Protein AF-A0A822E6V1-F1 (afdb_monomer_lite)

Structure (mmCIF, N/CA/C/O backbone):
data_AF-A0A822E6V1-F1
#
_entry.id   AF-A0A822E6V1-F1
#
loop_
_atom_site.group_PDB
_atom_site.id
_atom_site.type_symbol
_atom_site.label_atom_id
_atom_site.label_alt_id
_atom_site.label_comp_id
_atom_site.label_asym_id
_atom_site.label_entity_id
_atom_site.label_seq_id
_atom_site.pdbx_PDB_ins_code
_atom_site.Cartn_x
_atom_site.Cartn_y
_atom_site.Cartn_z
_atom_site.occupancy
_atom_site.B_iso_or_equiv
_atom_site.auth_seq_id
_atom_site.auth_comp_id
_atom_site.auth_asym_id
_atom_site.auth_atom_id
_atom_site.pdbx_PDB_model_num
ATOM 1 N N . MET A 1 1 ? 4.004 -5.630 -8.810 1.00 92.12 1 MET A N 1
ATOM 2 C CA . MET A 1 1 ? 4.254 -5.028 -7.474 1.00 92.12 1 MET A CA 1
ATOM 3 C C . MET A 1 1 ? 3.349 -5.712 -6.460 1.00 92.12 1 MET A C 1
ATOM 5 O O . MET A 1 1 ? 2.312 -6.216 -6.873 1.00 92.12 1 MET A O 1
ATOM 9 N N . ARG A 1 2 ? 3.713 -5.754 -5.174 1.00 94.75 2 ARG A N 1
ATOM 10 C CA . ARG A 1 2 ? 2.827 -6.244 -4.101 1.00 94.75 2 ARG A CA 1
ATOM 11 C C . ARG A 1 2 ? 3.058 -5.504 -2.786 1.00 94.75 2 ARG A C 1
ATOM 13 O O . ARG A 1 2 ? 4.112 -4.898 -2.602 1.00 94.75 2 ARG A O 1
ATOM 20 N N . ALA A 1 3 ? 2.109 -5.629 -1.866 1.00 96.06 3 ALA A N 1
ATOM 21 C CA . ALA A 1 3 ? 2.288 -5.266 -0.467 1.00 96.06 3 ALA A CA 1
ATOM 22 C C . ALA A 1 3 ? 2.677 -6.497 0.369 1.00 96.06 3 ALA A C 1
ATOM 24 O O . ALA A 1 3 ? 2.353 -7.633 0.015 1.00 96.06 3 ALA A O 1
ATOM 25 N N . ARG A 1 4 ? 3.367 -6.275 1.486 1.00 97.25 4 ARG A N 1
ATOM 26 C CA . ARG A 1 4 ? 3.643 -7.273 2.519 1.00 97.25 4 ARG A CA 1
ATOM 27 C C . ARG A 1 4 ? 3.326 -6.672 3.881 1.00 97.25 4 ARG A C 1
ATOM 29 O O . ARG A 1 4 ? 3.934 -5.678 4.273 1.00 97.25 4 ARG A O 1
ATOM 36 N N . LEU A 1 5 ? 2.407 -7.308 4.594 1.00 97.38 5 LEU A N 1
ATOM 37 C CA . LEU A 1 5 ? 1.941 -6.883 5.905 1.00 97.38 5 LEU A CA 1
ATOM 38 C C . LEU A 1 5 ? 2.475 -7.819 6.991 1.00 97.38 5 LEU A C 1
ATOM 40 O O . LEU A 1 5 ? 2.444 -9.037 6.832 1.00 97.38 5 LEU A O 1
ATOM 44 N N . TYR A 1 6 ? 2.923 -7.245 8.104 1.00 97.88 6 TYR A N 1
ATOM 45 C CA . TYR A 1 6 ? 3.229 -7.969 9.334 1.00 97.88 6 TYR A CA 1
ATOM 46 C C . TYR A 1 6 ? 2.317 -7.448 10.442 1.00 97.88 6 TYR A C 1
ATOM 48 O O . TYR A 1 6 ? 2.587 -6.398 11.030 1.00 97.88 6 TYR A O 1
ATOM 56 N N . LEU A 1 7 ? 1.251 -8.199 10.732 1.00 96.88 7 LEU A N 1
ATOM 57 C CA . LEU A 1 7 ? 0.241 -7.822 11.728 1.00 96.88 7 LEU A CA 1
ATOM 58 C C . LEU A 1 7 ? 0.831 -7.637 13.129 1.00 96.88 7 LEU A C 1
ATOM 60 O O . LEU A 1 7 ? 0.399 -6.755 13.848 1.00 96.88 7 LEU A O 1
ATOM 64 N N . ASN A 1 8 ? 1.850 -8.416 13.503 1.00 97.31 8 ASN A N 1
ATOM 65 C CA . ASN A 1 8 ? 2.537 -8.296 14.796 1.00 97.31 8 ASN A CA 1
ATOM 66 C C . ASN A 1 8 ? 3.907 -7.593 14.687 1.00 97.31 8 ASN A C 1
ATOM 68 O O . ASN A 1 8 ? 4.794 -7.794 15.522 1.00 97.31 8 ASN A O 1
ATOM 72 N N . GLY A 1 9 ? 4.103 -6.820 13.619 1.00 97.12 9 GLY A N 1
ATOM 73 C CA . GLY A 1 9 ? 5.313 -6.051 13.348 1.00 97.12 9 GLY A CA 1
ATOM 74 C C . GLY A 1 9 ? 6.517 -6.857 12.858 1.00 97.12 9 GLY A C 1
ATOM 75 O O . GLY A 1 9 ? 6.573 -8.084 12.955 1.00 97.12 9 GLY A O 1
ATOM 76 N N . ASN A 1 10 ? 7.509 -6.140 12.331 1.00 97.00 10 ASN A N 1
ATOM 77 C CA . ASN A 1 10 ? 8.777 -6.676 11.836 1.00 97.00 10 ASN A CA 1
ATOM 78 C C . ASN A 1 10 ? 9.977 -5.908 12.421 1.00 97.00 10 ASN A C 1
ATOM 80 O O . ASN A 1 10 ? 9.909 -4.697 12.634 1.00 97.00 10 ASN A O 1
ATOM 84 N N . GLY A 1 11 ? 11.096 -6.601 12.657 1.00 94.75 11 GLY A N 1
ATOM 85 C CA . GLY A 1 11 ? 12.321 -5.993 13.189 1.00 94.75 11 GLY A CA 1
ATOM 86 C C . GLY A 1 11 ? 12.098 -5.273 14.525 1.00 94.75 11 GLY A C 1
ATOM 87 O O . GLY A 1 11 ? 11.504 -5.834 15.445 1.00 94.75 11 GLY A O 1
ATOM 88 N N . SER A 1 12 ? 12.538 -4.015 14.615 1.00 94.62 12 SER A N 1
ATOM 89 C CA . SER A 1 12 ? 12.410 -3.173 15.817 1.00 94.62 12 SER A CA 1
ATOM 90 C C . SER A 1 12 ? 10.970 -2.770 16.165 1.00 94.62 12 SER A C 1
ATOM 92 O O . SER A 1 12 ? 10.734 -2.229 17.241 1.00 94.62 12 SER A O 1
ATOM 94 N N . ALA A 1 13 ? 10.003 -3.025 15.278 1.00 97.19 13 ALA A N 1
ATOM 95 C CA . ALA A 1 13 ? 8.590 -2.715 15.485 1.00 97.19 13 ALA A CA 1
ATOM 96 C C . ALA A 1 13 ? 7.755 -3.920 15.956 1.00 97.19 13 ALA A C 1
ATOM 98 O O . ALA A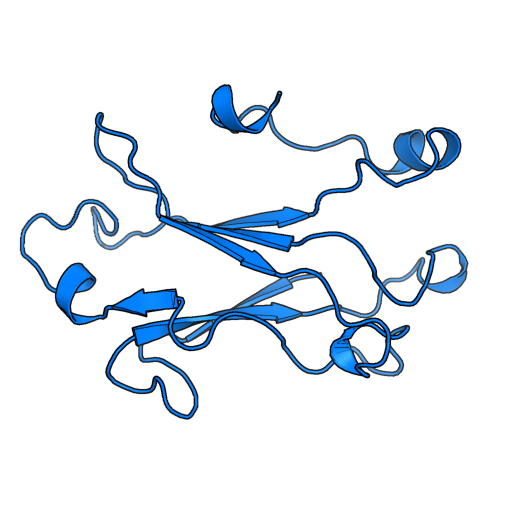 1 13 ? 6.561 -3.786 16.231 1.00 97.19 13 ALA A O 1
ATOM 99 N N . ARG A 1 14 ? 8.369 -5.104 16.067 1.00 97.56 14 ARG A N 1
ATOM 100 C CA . ARG A 1 14 ? 7.687 -6.334 16.482 1.00 97.56 14 ARG A CA 1
ATOM 101 C C . ARG A 1 14 ? 6.974 -6.146 17.828 1.00 97.56 14 ARG A C 1
ATOM 103 O O . ARG A 1 14 ? 7.545 -5.563 18.745 1.00 97.56 14 ARG A O 1
ATOM 110 N N . ARG A 1 15 ? 5.739 -6.649 17.945 1.00 97.06 15 ARG A N 1
ATOM 111 C CA . ARG A 1 15 ? 4.850 -6.544 19.125 1.00 97.06 15 ARG A CA 1
ATOM 112 C C . ARG A 1 15 ? 4.437 -5.130 19.542 1.00 97.06 15 ARG A C 1
ATOM 114 O O . ARG A 1 15 ? 3.729 -4.993 20.531 1.00 97.06 15 ARG A O 1
ATOM 121 N N . THR A 1 16 ? 4.834 -4.089 18.812 1.00 97.69 16 THR A N 1
ATOM 122 C CA . THR A 1 16 ? 4.464 -2.700 19.147 1.00 97.69 16 THR A CA 1
ATOM 123 C C . THR A 1 16 ? 3.658 -2.038 18.040 1.00 97.69 16 THR A C 1
ATOM 125 O O . THR A 1 16 ? 2.716 -1.304 18.326 1.00 97.69 16 THR A O 1
ATOM 128 N N . HIS A 1 17 ? 3.993 -2.317 16.780 1.00 98.19 17 HIS A N 1
ATOM 129 C CA . HIS A 1 17 ? 3.316 -1.756 15.618 1.00 98.19 17 HIS A CA 1
ATOM 130 C C . HIS A 1 17 ? 3.049 -2.840 14.579 1.00 98.19 17 HIS A C 1
ATOM 132 O O . HIS A 1 17 ? 3.798 -3.807 14.460 1.00 98.19 17 HIS A O 1
ATOM 138 N N . MET A 1 18 ? 2.014 -2.634 13.782 1.00 97.50 18 MET A N 1
ATOM 139 C CA . MET A 1 18 ? 1.847 -3.272 12.491 1.00 97.50 18 MET A CA 1
ATOM 140 C C . MET A 1 18 ? 2.847 -2.658 11.506 1.00 97.50 18 MET A C 1
ATOM 142 O O . MET A 1 18 ? 3.005 -1.435 11.451 1.00 97.50 18 MET A O 1
ATOM 146 N N . SER A 1 19 ? 3.525 -3.502 10.728 1.00 98.12 19 SER A N 1
ATOM 147 C CA . SER A 1 19 ? 4.506 -3.062 9.728 1.00 98.12 19 SER A CA 1
ATOM 148 C C . SER A 1 19 ? 4.002 -3.338 8.319 1.00 98.12 19 SER A C 1
ATOM 150 O O . SER A 1 19 ? 3.576 -4.458 8.028 1.00 98.12 19 SER A O 1
ATOM 152 N N . LEU A 1 20 ? 4.115 -2.353 7.428 1.00 97.38 20 LEU A N 1
ATOM 153 C CA . LEU A 1 20 ? 3.651 -2.453 6.046 1.00 97.38 20 LEU A CA 1
ATOM 154 C C . LEU A 1 20 ? 4.787 -2.140 5.072 1.00 97.38 20 LEU A C 1
ATOM 156 O O . LEU A 1 20 ? 5.477 -1.130 5.197 1.00 97.38 20 LEU A O 1
ATOM 160 N N . PHE A 1 21 ? 4.983 -3.029 4.102 1.00 97.25 21 PHE A N 1
ATOM 161 C CA . PHE A 1 21 ? 6.053 -2.939 3.119 1.00 97.25 21 PHE A CA 1
ATOM 162 C C . PHE A 1 21 ? 5.525 -3.065 1.693 1.00 97.25 21 PHE A C 1
ATOM 164 O O . PHE A 1 21 ? 4.601 -3.819 1.404 1.00 97.25 21 PHE A O 1
ATOM 171 N N . PHE A 1 22 ? 6.178 -2.362 0.785 1.00 96.62 22 PHE A N 1
ATOM 172 C CA . PHE A 1 22 ? 6.064 -2.449 -0.655 1.00 96.62 22 PHE A CA 1
ATOM 173 C C . PHE A 1 22 ? 7.165 -3.357 -1.200 1.00 96.62 22 PHE A C 1
ATOM 175 O O . PHE A 1 22 ? 8.302 -3.369 -0.718 1.00 96.62 22 PHE A O 1
ATOM 182 N N . VAL A 1 23 ? 6.826 -4.132 -2.223 1.00 97.12 23 VAL A N 1
ATOM 183 C CA . VAL A 1 23 ? 7.758 -5.031 -2.895 1.00 97.12 23 VAL A CA 1
ATOM 184 C C . VAL A 1 23 ? 7.646 -4.830 -4.398 1.00 97.12 23 VAL A C 1
ATOM 186 O O . VAL A 1 23 ? 6.594 -5.069 -5.009 1.00 97.12 23 VAL A O 1
ATOM 189 N N . LEU A 1 24 ? 8.764 -4.433 -4.999 1.00 96.50 24 LEU A N 1
ATOM 190 C CA . LEU A 1 24 ? 8.928 -4.446 -6.442 1.00 96.50 24 LEU A CA 1
ATOM 191 C C . LEU A 1 24 ? 9.123 -5.900 -6.893 1.00 96.50 24 LEU A C 1
ATOM 193 O O . LEU A 1 24 ? 9.994 -6.608 -6.387 1.00 96.50 24 LEU A O 1
ATOM 197 N N . MET A 1 25 ? 8.254 -6.350 -7.793 1.00 97.38 25 MET A N 1
ATOM 198 C CA . MET A 1 25 ? 8.225 -7.720 -8.313 1.00 97.38 25 MET A CA 1
ATOM 199 C C . MET A 1 25 ? 8.737 -7.703 -9.744 1.00 97.38 25 MET A C 1
ATOM 201 O O . MET A 1 25 ? 8.483 -6.720 -10.443 1.00 97.38 25 MET A O 1
ATOM 205 N N . ARG A 1 26 ? 9.375 -8.790 -10.180 1.00 96.75 26 ARG A N 1
ATOM 206 C CA . ARG A 1 26 ? 9.708 -8.975 -11.593 1.00 96.75 26 ARG A CA 1
ATOM 207 C C . ARG A 1 26 ? 8.433 -8.991 -12.429 1.00 96.75 26 ARG A C 1
ATOM 209 O O . ARG A 1 26 ? 7.490 -9.718 -12.118 1.00 96.75 26 ARG A O 1
ATOM 216 N N . GLY A 1 27 ? 8.404 -8.168 -13.467 1.00 94.19 27 GLY A N 1
ATOM 217 C CA . GLY A 1 27 ? 7.315 -8.095 -14.430 1.00 94.19 27 GLY A CA 1
ATOM 218 C C . GLY A 1 27 ? 7.718 -8.674 -15.790 1.00 94.19 27 GLY A C 1
ATOM 219 O O . GLY A 1 27 ? 8.890 -8.613 -16.170 1.00 94.19 27 GLY A O 1
ATOM 220 N N . PRO A 1 28 ? 6.758 -9.189 -16.581 1.00 93.50 28 PRO A N 1
ATOM 221 C CA . PRO A 1 28 ? 7.032 -9.649 -17.946 1.00 93.50 28 PRO A CA 1
ATOM 222 C C . PRO A 1 28 ? 7.491 -8.513 -18.878 1.00 93.50 28 PRO A C 1
ATOM 224 O O . PRO A 1 28 ? 8.167 -8.768 -19.870 1.00 93.50 28 PRO A O 1
ATOM 227 N N . TYR A 1 29 ? 7.179 -7.259 -18.535 1.00 92.56 29 TYR A N 1
ATOM 228 C CA . TYR A 1 29 ? 7.478 -6.069 -19.339 1.00 92.56 29 TYR A CA 1
ATOM 229 C C . TYR A 1 29 ? 8.617 -5.207 -18.769 1.00 92.56 29 TYR A C 1
ATOM 231 O O . TYR A 1 29 ? 8.805 -4.071 -19.196 1.00 92.56 29 TYR A O 1
ATOM 239 N N . ASP A 1 30 ? 9.428 -5.729 -17.840 1.00 91.00 30 ASP A N 1
ATOM 240 C CA . ASP A 1 30 ? 10.533 -4.976 -17.216 1.00 91.00 30 ASP A CA 1
ATOM 241 C C . AS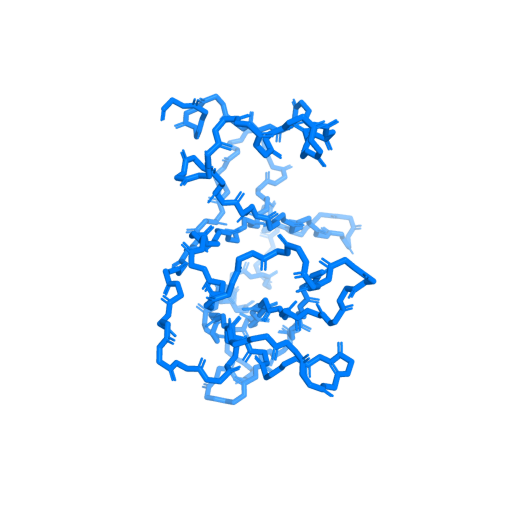P A 1 30 ? 11.588 -4.469 -18.222 1.00 91.00 30 ASP A C 1
ATOM 243 O O . ASP A 1 30 ? 12.402 -3.613 -17.889 1.00 91.00 30 ASP A O 1
ATOM 247 N N . THR A 1 31 ? 11.621 -4.990 -19.451 1.00 91.19 31 THR A N 1
ATOM 248 C CA . THR A 1 31 ? 12.513 -4.515 -20.525 1.00 91.19 31 THR A CA 1
ATOM 249 C C . THR A 1 31 ? 12.152 -3.128 -21.050 1.00 91.19 31 THR A C 1
ATOM 251 O O . THR A 1 31 ? 13.045 -2.426 -21.519 1.00 91.19 31 THR A O 1
ATOM 254 N N . ILE A 1 32 ? 10.877 -2.738 -20.976 1.00 89.75 32 ILE A N 1
ATOM 255 C CA . ILE A 1 32 ? 10.372 -1.455 -21.490 1.00 89.75 32 ILE A CA 1
ATOM 256 C C . ILE A 1 32 ? 10.022 -0.460 -20.375 1.00 89.75 32 ILE A C 1
ATOM 258 O O . ILE A 1 32 ? 9.735 0.705 -20.651 1.00 89.75 32 ILE A O 1
ATOM 262 N N . LEU A 1 33 ? 10.043 -0.900 -19.114 1.00 90.25 33 LEU A N 1
ATOM 263 C CA . LEU A 1 33 ? 9.801 -0.047 -17.953 1.00 90.25 33 LEU A CA 1
ATOM 264 C C . LEU A 1 33 ? 11.068 0.714 -17.539 1.00 90.25 33 LEU A C 1
ATOM 266 O O . LEU A 1 33 ? 12.195 0.242 -17.697 1.00 90.25 33 LEU A O 1
ATOM 270 N N . LYS A 1 34 ? 10.878 1.908 -16.970 1.00 90.31 34 LYS A N 1
ATOM 271 C CA . LYS A 1 34 ? 11.973 2.739 -16.460 1.00 90.31 34 LYS A CA 1
ATOM 272 C C . LYS A 1 34 ? 12.449 2.221 -15.101 1.00 90.31 34 LYS A C 1
ATOM 274 O O . LYS A 1 34 ? 11.644 2.039 -14.192 1.00 90.31 34 LYS A O 1
ATOM 279 N N . PHE A 1 35 ? 13.765 2.083 -14.951 1.00 93.56 35 PHE A N 1
ATOM 280 C CA . PHE A 1 35 ? 14.427 1.789 -13.680 1.00 93.56 35 PHE A CA 1
ATOM 281 C C . PHE A 1 35 ? 15.569 2.788 -13.406 1.00 93.56 35 PHE A C 1
ATOM 283 O O . PHE A 1 35 ? 16.123 3.332 -14.366 1.00 93.56 35 PHE A O 1
ATOM 290 N N . PRO A 1 36 ? 15.938 3.026 -12.131 1.00 95.25 36 PRO A N 1
ATOM 291 C CA . PRO A 1 36 ? 15.285 2.507 -10.925 1.00 95.25 36 PRO A CA 1
ATOM 292 C C . PRO A 1 36 ? 13.862 3.055 -10.750 1.00 95.25 36 PRO A C 1
ATOM 294 O O . PRO A 1 36 ? 13.525 4.127 -11.256 1.00 95.25 36 PRO A O 1
ATOM 297 N N . PHE A 1 37 ? 13.016 2.285 -10.066 1.00 94.38 37 PHE A N 1
ATOM 298 C CA . PHE A 1 37 ? 11.670 2.701 -9.687 1.00 94.38 37 PHE A CA 1
ATOM 299 C C . PHE A 1 37 ? 11.768 3.966 -8.823 1.00 94.38 37 PHE A C 1
ATOM 301 O O . PHE A 1 37 ? 12.406 3.952 -7.774 1.00 94.38 37 PHE A O 1
ATOM 308 N N . ASN A 1 38 ? 11.159 5.060 -9.279 1.00 93.25 38 ASN A N 1
ATOM 309 C CA . ASN A 1 38 ? 11.257 6.379 -8.643 1.00 93.25 38 ASN A CA 1
ATOM 310 C C . ASN A 1 38 ? 9.889 7.075 -8.570 1.00 93.25 38 ASN A C 1
ATOM 312 O O . ASN A 1 38 ? 9.759 8.261 -8.862 1.00 93.25 38 ASN A O 1
ATOM 316 N N . TYR A 1 39 ? 8.853 6.297 -8.267 1.00 92.25 39 TYR A N 1
ATOM 317 C CA . TYR A 1 39 ? 7.493 6.790 -8.078 1.00 92.25 39 TYR A CA 1
ATOM 318 C C . TYR A 1 39 ? 7.177 6.801 -6.587 1.00 92.25 39 TYR A C 1
ATOM 320 O O . TYR A 1 39 ? 7.472 5.825 -5.894 1.00 92.25 39 TYR A O 1
ATOM 328 N N . THR A 1 40 ? 6.600 7.893 -6.087 1.00 90.38 40 THR A N 1
ATOM 329 C CA . THR A 1 40 ? 6.192 7.990 -4.680 1.00 90.38 40 THR A CA 1
ATOM 330 C C . THR A 1 40 ? 5.161 6.909 -4.375 1.00 90.38 40 THR A C 1
ATOM 332 O O . THR A 1 40 ? 4.251 6.666 -5.171 1.00 90.38 40 THR A O 1
ATOM 335 N N . VAL A 1 41 ? 5.311 6.243 -3.230 1.00 92.00 41 VAL A N 1
ATOM 336 C CA . VAL A 1 41 ? 4.383 5.202 -2.780 1.00 92.00 41 VAL A CA 1
ATOM 337 C C . VAL A 1 41 ? 3.740 5.649 -1.480 1.00 92.00 41 VAL A C 1
ATOM 339 O O . VAL A 1 41 ? 4.443 5.920 -0.510 1.00 92.00 41 VAL A O 1
ATOM 342 N N . ALA A 1 42 ? 2.411 5.684 -1.456 1.00 92.50 42 ALA A N 1
ATOM 343 C CA . ALA A 1 42 ? 1.628 5.948 -0.258 1.00 92.50 42 ALA A CA 1
ATOM 344 C C . ALA A 1 42 ? 0.887 4.686 0.189 1.00 92.50 42 ALA A C 1
ATOM 346 O O . ALA A 1 42 ? 0.309 3.953 -0.619 1.00 92.50 42 ALA A O 1
ATOM 347 N N . PHE A 1 43 ? 0.886 4.448 1.491 1.00 93.31 43 PHE A N 1
ATOM 348 C CA . PHE A 1 43 ? 0.052 3.464 2.153 1.00 93.31 43 PHE A CA 1
ATOM 349 C C . PHE A 1 43 ? -1.115 4.160 2.834 1.00 93.31 43 PHE A C 1
ATOM 351 O O . PHE A 1 43 ? -0.944 5.218 3.428 1.00 93.31 43 PHE A O 1
ATOM 358 N N . CYS A 1 44 ? -2.288 3.545 2.769 1.00 93.75 44 CYS A N 1
ATOM 359 C CA . CYS A 1 44 ? -3.503 4.028 3.400 1.00 93.75 44 CYS A CA 1
ATOM 360 C C . CYS A 1 44 ? -4.170 2.877 4.153 1.00 93.75 44 CYS A C 1
ATOM 362 O O . CYS A 1 44 ? -4.459 1.836 3.559 1.00 93.75 44 CYS A O 1
ATOM 364 N N . LEU A 1 45 ? -4.400 3.061 5.450 1.00 95.75 45 LEU A N 1
ATOM 365 C CA . LEU A 1 45 ? -5.269 2.224 6.271 1.00 95.75 45 LEU A CA 1
ATOM 366 C C . LEU A 1 45 ? -6.608 2.941 6.429 1.00 95.75 45 LEU A C 1
ATOM 368 O O . LEU A 1 45 ? -6.664 4.060 6.946 1.00 95.75 45 LEU A O 1
ATOM 372 N N . TYR A 1 46 ? -7.679 2.292 5.981 1.00 95.25 46 TYR A N 1
ATOM 373 C CA . TYR A 1 46 ? -9.005 2.893 5.994 1.00 95.25 46 TYR A CA 1
ATOM 374 C C . TYR A 1 46 ? -9.598 2.926 7.397 1.00 95.25 46 TYR A C 1
ATOM 376 O O . TYR A 1 46 ? -9.752 1.903 8.059 1.00 95.25 46 TYR A O 1
ATOM 384 N N . ASP A 1 47 ? -9.998 4.125 7.792 1.00 94.00 47 ASP A N 1
ATOM 385 C CA . ASP A 1 47 ? -11.042 4.348 8.788 1.00 94.00 47 ASP A CA 1
ATOM 386 C C . ASP A 1 47 ? -12.399 3.925 8.190 1.00 94.00 47 ASP A C 1
ATOM 388 O O . ASP A 1 47 ? -12.813 4.449 7.153 1.00 94.00 47 ASP A O 1
ATOM 392 N N . GLN A 1 48 ? -13.057 2.961 8.834 1.00 95.44 48 GLN A N 1
ATOM 393 C CA . GLN A 1 48 ? -14.333 2.353 8.440 1.00 95.44 48 GLN A CA 1
ATOM 394 C C . GLN A 1 48 ? -15.546 3.016 9.125 1.00 95.44 48 GLN A C 1
ATOM 396 O O . GLN A 1 48 ? -16.623 2.421 9.255 1.00 95.44 48 GLN A O 1
ATOM 401 N N . THR A 1 49 ? -15.372 4.237 9.624 1.00 93.62 49 THR A N 1
ATOM 402 C CA . THR A 1 49 ? -16.423 5.073 10.208 1.00 93.62 49 THR A CA 1
ATOM 403 C C . THR A 1 49 ? -16.772 6.239 9.273 1.00 93.62 49 THR A C 1
ATOM 405 O O . THR A 1 49 ? -15.998 6.563 8.366 1.00 93.62 49 THR A O 1
ATOM 408 N N . PRO A 1 50 ? -17.919 6.916 9.472 1.00 92.75 50 PRO A N 1
ATOM 409 C CA . PRO A 1 50 ? -18.276 8.099 8.685 1.00 92.75 50 PRO A CA 1
ATOM 410 C C . PRO A 1 50 ? -17.250 9.239 8.758 1.00 92.75 50 PRO A C 1
ATOM 412 O O . PRO A 1 50 ? -17.272 10.128 7.914 1.00 92.75 50 PRO A O 1
ATOM 415 N N . GLN A 1 51 ? -16.355 9.226 9.751 1.00 90.62 51 GLN A N 1
ATOM 416 C CA . GLN A 1 51 ? -15.318 10.238 9.929 1.00 90.62 51 GLN A CA 1
ATOM 417 C C . GLN A 1 51 ? -14.197 10.142 8.882 1.00 90.62 51 GLN A C 1
ATOM 419 O O . GLN A 1 51 ? -13.516 11.141 8.663 1.00 90.62 51 GLN A O 1
ATOM 424 N N . GLN A 1 52 ? -13.997 8.975 8.248 1.00 88.31 52 GLN A N 1
ATOM 425 C CA . GLN A 1 52 ? -13.011 8.751 7.179 1.00 88.31 52 GLN A CA 1
ATOM 426 C C . GLN A 1 52 ? -11.591 9.271 7.494 1.00 88.31 52 GLN A C 1
ATOM 428 O O . GLN A 1 52 ? -10.859 9.707 6.604 1.00 88.31 52 GLN A O 1
ATOM 433 N N . ARG A 1 53 ? -11.150 9.197 8.758 1.00 91.38 53 ARG A N 1
ATOM 434 C CA . ARG A 1 53 ? -9.808 9.624 9.189 1.00 91.38 53 ARG A CA 1
ATOM 435 C C . ARG A 1 53 ? -8.774 8.541 8.904 1.00 91.38 53 ARG A C 1
ATOM 437 O O . ARG A 1 53 ? -8.225 7.920 9.808 1.00 91.38 53 ARG A O 1
ATOM 444 N N . HIS A 1 54 ? -8.551 8.276 7.623 1.00 91.06 54 HIS A N 1
ATOM 445 C CA . HIS A 1 54 ? -7.602 7.266 7.172 1.00 91.06 54 HIS A CA 1
ATOM 446 C C . HIS A 1 54 ? -6.179 7.572 7.663 1.00 91.06 54 HIS A C 1
ATOM 448 O O . HIS A 1 54 ? -5.751 8.727 7.668 1.00 91.06 54 HIS A O 1
ATOM 454 N N . ILE A 1 55 ? -5.426 6.534 8.033 1.00 92.25 55 ILE A N 1
ATOM 455 C CA . ILE A 1 55 ? -3.996 6.675 8.333 1.00 92.25 55 ILE A CA 1
ATOM 456 C C . ILE A 1 55 ? -3.236 6.551 7.027 1.00 92.25 55 ILE A C 1
ATOM 458 O O . ILE A 1 55 ? -3.302 5.514 6.364 1.00 92.25 55 ILE A O 1
ATOM 462 N N . ILE A 1 56 ? -2.518 7.609 6.669 1.00 90.31 56 ILE A N 1
ATOM 463 C CA . ILE A 1 56 ? -1.751 7.686 5.433 1.00 90.31 56 ILE A CA 1
ATOM 464 C C . ILE A 1 56 ? -0.301 7.966 5.787 1.00 90.31 56 ILE A C 1
ATOM 466 O O . ILE A 1 56 ? -0.009 8.888 6.543 1.00 90.31 56 ILE A O 1
ATOM 470 N N . ASP A 1 57 ? 0.600 7.176 5.219 1.00 90.31 57 ASP A N 1
ATOM 471 C CA . ASP A 1 57 ? 2.033 7.417 5.308 1.00 90.31 57 ASP A CA 1
ATOM 472 C C . ASP A 1 57 ? 2.682 7.014 3.982 1.00 90.31 57 ASP A C 1
ATOM 474 O O . ASP A 1 57 ? 2.221 6.091 3.302 1.00 90.31 57 ASP A O 1
ATOM 478 N N . PHE A 1 58 ? 3.711 7.737 3.565 1.00 89.44 58 PHE A N 1
ATOM 479 C CA . PHE A 1 58 ? 4.306 7.592 2.244 1.00 89.44 58 PHE A CA 1
ATOM 480 C C . PHE A 1 58 ? 5.823 7.598 2.316 1.00 89.44 58 PHE A C 1
ATOM 482 O O . PHE A 1 58 ? 6.438 8.113 3.244 1.00 89.44 58 PHE A O 1
ATOM 489 N N . PHE A 1 59 ? 6.447 7.031 1.292 1.00 88.06 59 PHE A N 1
ATOM 490 C CA . PHE A 1 59 ? 7.884 7.126 1.122 1.00 88.06 59 PHE A CA 1
ATOM 491 C C . PHE A 1 59 ? 8.232 7.440 -0.328 1.00 88.06 59 PHE A C 1
ATOM 493 O O . PHE A 1 59 ? 7.575 6.997 -1.277 1.00 88.06 59 PHE A O 1
ATOM 500 N N . GLN A 1 60 ? 9.317 8.190 -0.491 1.00 89.44 60 GLN A N 1
ATOM 501 C CA . GLN A 1 60 ? 9.952 8.395 -1.780 1.00 89.44 60 GLN A CA 1
ATOM 502 C C . GLN A 1 60 ? 11.068 7.353 -1.961 1.00 89.44 60 GLN A C 1
ATOM 504 O O . GLN A 1 60 ? 11.892 7.186 -1.058 1.00 89.44 60 GLN A O 1
ATOM 509 N N . PRO A 1 61 ? 11.117 6.625 -3.089 1.00 91.12 61 PRO A N 1
ATOM 510 C CA . PRO A 1 61 ? 12.177 5.652 -3.337 1.00 91.12 61 PRO A CA 1
ATOM 511 C C . PRO A 1 61 ? 13.590 6.262 -3.341 1.00 91.12 61 PRO A C 1
ATOM 513 O O . PRO A 1 61 ? 13.873 7.174 -4.115 1.00 91.12 61 PRO A O 1
ATOM 516 N N . ASP A 1 62 ? 14.520 5.710 -2.550 1.00 92.81 62 ASP A N 1
ATOM 517 C CA . ASP A 1 62 ? 15.955 5.994 -2.724 1.00 92.81 62 ASP A CA 1
ATOM 518 C C . ASP A 1 62 ? 16.481 5.205 -3.927 1.00 92.81 62 ASP A C 1
ATOM 520 O O . ASP A 1 62 ? 16.723 4.000 -3.846 1.00 92.81 62 ASP A O 1
ATOM 524 N N . THR A 1 63 ? 16.698 5.894 -5.044 1.00 92.50 63 THR A N 1
ATOM 525 C CA . THR A 1 63 ? 17.178 5.300 -6.304 1.00 92.50 63 THR A CA 1
ATOM 526 C C . THR A 1 63 ? 18.541 4.608 -6.216 1.00 92.50 63 THR A C 1
ATOM 528 O O . THR A 1 63 ? 18.894 3.875 -7.139 1.00 92.50 63 THR A O 1
ATOM 531 N N . ARG A 1 64 ? 19.300 4.779 -5.127 1.00 95.12 64 ARG A N 1
ATOM 532 C CA . ARG A 1 64 ? 20.551 4.043 -4.872 1.00 95.12 64 ARG A CA 1
ATOM 533 C C . ARG A 1 64 ? 20.311 2.682 -4.216 1.00 95.12 64 ARG A C 1
ATOM 535 O O . ARG A 1 64 ? 21.181 1.817 -4.272 1.00 95.12 64 ARG A O 1
ATOM 542 N N . SER A 1 65 ? 19.144 2.470 -3.608 1.00 95.56 65 SER A N 1
ATOM 543 C CA . SER A 1 65 ? 18.796 1.206 -2.960 1.00 95.56 65 SER A CA 1
ATOM 544 C C . SER A 1 65 ? 18.537 0.103 -3.986 1.00 95.56 65 SER A C 1
ATOM 546 O O . SER A 1 65 ? 17.877 0.308 -5.010 1.00 95.56 65 SER A O 1
ATOM 548 N N . SER A 1 66 ? 19.012 -1.106 -3.679 1.00 95.62 66 SER A N 1
ATOM 549 C CA . SER A 1 66 ? 18.756 -2.308 -4.478 1.00 95.62 66 SER A CA 1
ATOM 550 C C . SER A 1 66 ? 17.266 -2.667 -4.533 1.00 95.62 66 SER A C 1
ATOM 552 O O . SER A 1 66 ? 16.824 -3.257 -5.516 1.00 95.62 66 SER A O 1
ATOM 554 N N . SER A 1 67 ? 16.473 -2.246 -3.538 1.00 96.75 67 SER A N 1
ATOM 555 C CA . SER A 1 67 ? 15.022 -2.470 -3.477 1.00 96.75 67 SER A CA 1
ATOM 556 C C . SER A 1 67 ? 14.259 -1.891 -4.670 1.00 96.75 67 SER A C 1
ATOM 558 O O . SER A 1 67 ? 13.208 -2.421 -5.034 1.00 96.75 67 SER A O 1
ATOM 560 N N . PHE A 1 68 ? 14.787 -0.842 -5.305 1.00 96.56 68 PHE A N 1
ATOM 561 C CA . PHE A 1 68 ? 14.127 -0.139 -6.410 1.00 96.56 68 PHE A CA 1
ATOM 562 C C . PHE A 1 68 ? 14.797 -0.354 -7.768 1.00 96.56 68 PHE A C 1
ATOM 564 O O . PHE A 1 68 ? 14.330 0.169 -8.779 1.00 96.56 68 PHE A O 1
ATOM 571 N N . GLN A 1 69 ? 15.878 -1.131 -7.821 1.00 97.19 69 GLN A N 1
ATOM 572 C CA . GLN A 1 69 ? 16.514 -1.487 -9.087 1.00 97.19 69 GLN A CA 1
ATOM 573 C C . GLN A 1 69 ? 15.642 -2.456 -9.883 1.00 97.19 69 GLN A C 1
ATOM 575 O O . GLN A 1 69 ? 14.727 -3.083 -9.344 1.00 97.19 69 GLN A O 1
ATOM 580 N N . ARG A 1 70 ? 15.960 -2.621 -11.169 1.00 97.06 70 ARG A N 1
ATOM 581 C CA . ARG A 1 70 ? 15.322 -3.642 -12.004 1.00 97.06 70 ARG A CA 1
ATOM 582 C C . ARG A 1 70 ? 15.432 -5.023 -11.338 1.00 97.06 70 ARG A C 1
ATOM 584 O O . ARG A 1 70 ? 16.562 -5.446 -11.069 1.00 97.06 70 ARG A O 1
ATOM 591 N N . PRO A 1 71 ? 14.311 -5.726 -11.087 1.00 97.00 71 PRO A N 1
ATOM 592 C CA . PRO A 1 71 ? 14.341 -7.039 -10.461 1.00 97.00 71 PRO A CA 1
ATOM 593 C C . PRO A 1 71 ? 15.200 -8.037 -11.239 1.00 97.00 71 PRO A C 1
ATOM 595 O O . PRO A 1 71 ? 15.061 -8.194 -12.453 1.00 97.00 71 PRO A O 1
ATOM 598 N N . ARG A 1 72 ? 16.106 -8.713 -10.524 1.00 95.62 72 ARG A N 1
ATOM 599 C CA . ARG A 1 72 ? 16.929 -9.821 -11.056 1.00 95.62 72 ARG A CA 1
ATOM 600 C C . ARG A 1 72 ? 16.417 -11.198 -10.622 1.00 95.62 72 ARG A C 1
ATOM 602 O O . ARG A 1 72 ? 16.787 -12.204 -11.213 1.00 95.62 72 ARG A O 1
ATOM 609 N N . SER A 1 73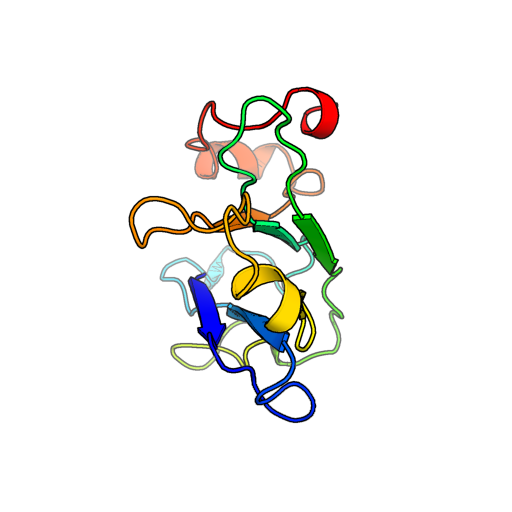 ? 15.563 -11.227 -9.606 1.00 95.25 73 SER A N 1
ATOM 610 C CA . SER A 1 73 ? 14.832 -12.383 -9.084 1.00 95.25 73 SER A CA 1
ATOM 611 C C . SER A 1 73 ? 13.334 -12.057 -9.074 1.00 95.25 73 SER A C 1
ATOM 613 O O . SER A 1 73 ? 12.945 -10.955 -9.454 1.00 95.25 73 SER A O 1
ATOM 615 N N . GLU A 1 74 ? 12.488 -12.983 -8.618 1.00 96.50 74 GLU A N 1
ATOM 616 C CA . GLU A 1 74 ? 11.029 -12.780 -8.538 1.00 96.50 74 GLU A CA 1
ATOM 617 C C . GLU A 1 74 ? 10.619 -11.522 -7.759 1.00 96.50 74 GLU A C 1
ATOM 619 O O . GLU A 1 74 ? 9.612 -10.880 -8.067 1.00 96.50 74 GLU A O 1
ATOM 624 N N . MET A 1 75 ? 11.402 -11.145 -6.747 1.00 96.56 75 MET A N 1
ATOM 625 C CA . MET A 1 75 ? 11.123 -9.993 -5.902 1.00 96.56 75 MET A CA 1
ATOM 626 C C . MET A 1 75 ? 12.402 -9.318 -5.421 1.00 96.56 75 MET A C 1
ATOM 628 O O . MET A 1 75 ? 13.370 -9.983 -5.047 1.00 96.56 75 MET A O 1
ATOM 632 N N . ASN A 1 76 ? 12.355 -7.994 -5.327 1.00 97.25 76 ASN A N 1
ATOM 633 C CA . ASN A 1 76 ? 13.362 -7.227 -4.609 1.00 97.25 76 ASN A CA 1
ATOM 634 C C . ASN A 1 76 ? 13.145 -7.299 -3.088 1.00 97.25 76 ASN A C 1
ATOM 636 O O . ASN A 1 76 ? 12.123 -7.786 -2.591 1.00 97.25 76 ASN A O 1
ATOM 640 N N . ILE A 1 77 ? 14.114 -6.775 -2.335 1.00 95.94 77 ILE A N 1
ATOM 641 C CA . ILE A 1 77 ? 14.000 -6.602 -0.885 1.00 95.94 77 ILE A CA 1
ATOM 642 C C . ILE A 1 77 ? 12.850 -5.632 -0.583 1.00 95.94 77 ILE A C 1
ATOM 644 O O . ILE A 1 77 ? 12.768 -4.548 -1.163 1.00 95.94 77 ILE A O 1
ATOM 648 N N . ALA A 1 78 ? 11.970 -6.037 0.334 1.00 95.75 78 ALA A N 1
ATOM 649 C CA . ALA A 1 78 ? 10.813 -5.253 0.746 1.00 95.75 78 ALA A CA 1
ATOM 650 C C . ALA A 1 78 ? 11.235 -3.943 1.430 1.00 95.75 78 ALA A C 1
ATOM 652 O O . ALA A 1 78 ? 12.185 -3.927 2.211 1.00 95.75 78 ALA A O 1
ATOM 653 N N . ILE A 1 79 ? 10.497 -2.867 1.172 1.00 94.06 79 ILE A N 1
ATOM 654 C CA . ILE A 1 79 ? 10.753 -1.531 1.719 1.00 94.06 79 ILE A CA 1
ATOM 655 C C . ILE A 1 79 ? 9.447 -0.878 2.138 1.00 94.06 79 ILE A C 1
ATOM 657 O O . ILE A 1 79 ? 8.427 -1.070 1.494 1.00 94.06 79 ILE A O 1
ATOM 661 N N . GLY A 1 80 ? 9.440 -0.144 3.238 1.00 93.44 80 GLY A N 1
ATOM 662 C CA . GLY A 1 80 ? 8.223 0.471 3.742 1.00 93.44 80 GLY A CA 1
ATOM 663 C C . GLY A 1 80 ? 8.414 0.960 5.158 1.00 93.44 80 GLY A C 1
ATOM 664 O O . GLY A 1 80 ? 9.493 1.432 5.502 1.00 93.44 80 GLY A O 1
ATOM 665 N N . ILE A 1 81 ? 7.369 0.831 5.965 1.00 94.94 81 ILE A N 1
ATOM 666 C CA . ILE A 1 81 ? 7.210 1.576 7.207 1.00 94.94 81 ILE A CA 1
ATOM 667 C C . ILE A 1 81 ? 7.103 0.566 8.352 1.00 94.94 81 ILE A C 1
ATOM 669 O O . ILE A 1 81 ? 6.044 -0.036 8.562 1.00 94.94 81 ILE A O 1
ATOM 673 N N . PRO A 1 82 ? 8.204 0.316 9.093 1.00 96.31 82 PRO A N 1
ATOM 674 C CA . PRO A 1 82 ? 8.194 -0.646 10.189 1.00 96.31 82 PRO A CA 1
ATOM 675 C C . PRO A 1 82 ? 7.171 -0.288 11.270 1.00 96.31 82 PRO A C 1
ATOM 677 O O . PRO A 1 82 ? 6.493 -1.169 11.786 1.00 96.31 82 PRO A O 1
ATOM 680 N N . LYS A 1 83 ? 7.026 0.998 11.594 1.00 96.81 83 LYS A N 1
ATOM 681 C CA . LYS A 1 83 ? 6.097 1.494 12.615 1.00 96.81 83 LYS A CA 1
ATOM 682 C C . LYS A 1 83 ? 4.875 2.162 11.977 1.00 96.81 83 LYS A C 1
ATOM 684 O O . LYS A 1 83 ? 4.604 3.318 12.260 1.00 96.81 83 LYS A O 1
ATOM 689 N N . PHE A 1 84 ? 4.179 1.448 11.090 1.00 96.38 84 PHE A N 1
ATOM 690 C CA . PHE A 1 84 ? 3.075 2.021 10.313 1.00 96.38 84 PHE A CA 1
ATOM 691 C C . PHE A 1 84 ? 1.833 2.315 11.167 1.00 96.38 84 PHE A C 1
ATOM 693 O O . PHE A 1 84 ? 1.278 3.402 11.078 1.00 96.38 84 PHE A O 1
ATOM 700 N N . PHE A 1 85 ? 1.405 1.373 12.016 1.00 96.75 85 PHE A N 1
ATOM 701 C CA . PHE A 1 85 ? 0.242 1.585 12.888 1.00 96.75 85 PHE A CA 1
ATOM 702 C C . PHE A 1 85 ? 0.447 0.959 14.276 1.00 96.75 85 PHE A C 1
ATOM 704 O O . PHE A 1 85 ? 0.813 -0.216 14.343 1.00 96.75 85 PHE A O 1
ATOM 711 N N . PRO A 1 86 ? 0.239 1.682 15.392 1.00 97.00 86 PRO A N 1
ATOM 712 C CA . PRO A 1 86 ? 0.419 1.127 16.734 1.00 97.00 86 PRO A CA 1
ATOM 713 C C . PRO A 1 86 ? -0.585 0.007 17.042 1.00 97.00 86 PRO A C 1
ATOM 715 O O . PRO A 1 86 ? -1.793 0.194 16.910 1.00 97.00 86 PRO A O 1
ATOM 718 N N . LEU A 1 87 ? -0.110 -1.141 17.539 1.00 96.62 87 LEU A N 1
ATOM 719 C CA . LEU A 1 87 ? -1.001 -2.265 17.874 1.00 96.62 87 LEU A CA 1
ATOM 720 C C . LEU A 1 87 ? -1.956 -1.932 19.018 1.00 96.62 87 LEU A C 1
ATOM 722 O O . LEU A 1 87 ? -3.095 -2.387 19.007 1.00 96.62 87 LEU A O 1
ATOM 726 N N . MET A 1 88 ? -1.523 -1.092 19.960 1.00 95.75 88 MET A N 1
ATOM 727 C CA . MET A 1 88 ? -2.375 -0.631 21.058 1.00 95.75 88 MET A CA 1
ATOM 728 C C . MET A 1 88 ? -3.632 0.089 20.558 1.00 95.75 88 MET A C 1
ATOM 730 O O . MET A 1 88 ? -4.688 -0.086 21.148 1.00 95.75 88 MET A O 1
ATOM 734 N N . MET A 1 89 ? -3.550 0.849 19.459 1.00 93.62 89 MET A N 1
ATOM 735 C CA . MET A 1 89 ? -4.726 1.505 18.871 1.00 93.62 89 MET A CA 1
ATOM 736 C C . MET A 1 89 ? -5.667 0.499 18.200 1.00 93.62 89 MET A C 1
ATOM 738 O O . MET A 1 89 ? -6.877 0.683 18.217 1.00 93.62 89 MET A O 1
ATOM 742 N N . MET A 1 90 ? -5.126 -0.583 17.638 1.00 89.62 90 MET A N 1
ATOM 743 C CA . MET A 1 90 ? -5.919 -1.652 17.019 1.00 89.62 90 MET A CA 1
ATOM 744 C C . MET A 1 90 ? -6.666 -2.504 18.054 1.00 89.62 90 MET A C 1
ATOM 746 O O . MET A 1 90 ? -7.718 -3.053 17.761 1.00 89.62 90 MET A O 1
ATOM 750 N N . GLN A 1 91 ? -6.114 -2.618 19.264 1.00 87.75 91 GLN A N 1
ATOM 751 C CA . GLN A 1 91 ? -6.693 -3.380 20.376 1.00 87.75 91 GLN A CA 1
ATOM 752 C C . GLN A 1 91 ? -7.768 -2.609 21.150 1.00 87.75 91 GLN A C 1
ATOM 754 O O . GLN A 1 91 ? -8.427 -3.191 22.008 1.00 87.75 91 GLN A O 1
ATOM 759 N N . GLN A 1 92 ? -7.934 -1.312 20.883 1.00 92.56 92 GLN A N 1
ATOM 760 C CA . GLN A 1 92 ? -8.980 -0.518 21.515 1.00 92.56 92 GLN A CA 1
ATOM 761 C C . GLN A 1 92 ? -10.361 -0.996 21.064 1.00 92.56 92 GLN A C 1
ATOM 763 O O . GLN A 1 92 ? -10.603 -1.271 19.884 1.00 92.56 92 GLN A O 1
ATOM 768 N N . GLU A 1 93 ? -11.279 -1.076 22.022 1.00 90.06 93 GLU A N 1
ATOM 769 C CA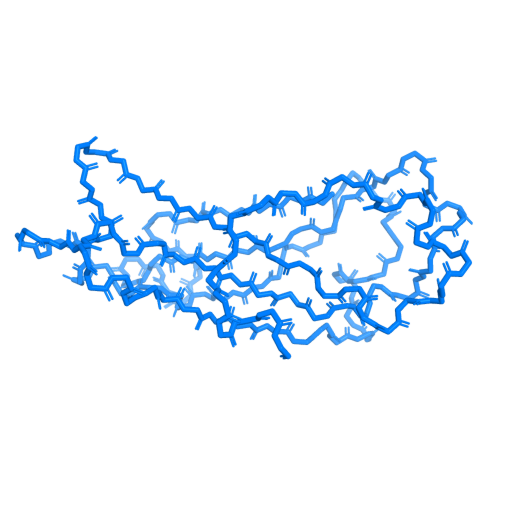 . GLU A 1 93 ? -12.678 -1.355 21.737 1.00 90.06 93 GLU A CA 1
ATOM 770 C C . GLU A 1 93 ? -13.253 -0.245 20.849 1.00 90.06 93 GLU A C 1
ATOM 772 O O . GLU A 1 93 ? -12.999 0.942 21.065 1.00 90.06 93 GLU A O 1
ATOM 777 N N . GLY A 1 94 ? -13.980 -0.635 19.802 1.00 89.81 94 GLY A N 1
ATOM 778 C CA . GLY A 1 94 ? -14.513 0.312 18.825 1.00 89.81 94 GLY A CA 1
ATOM 779 C C . GLY A 1 94 ? -13.453 0.990 17.950 1.00 89.81 94 GLY A C 1
ATOM 780 O O . GLY A 1 94 ? -13.737 2.054 17.397 1.00 89.81 94 GLY A O 1
ATOM 781 N N . ASN A 1 95 ? -12.244 0.418 17.812 1.00 94.00 95 ASN A N 1
ATOM 782 C CA . ASN A 1 95 ? -11.247 0.974 16.898 1.00 94.00 95 ASN A CA 1
ATOM 783 C C . ASN A 1 95 ? -11.842 1.123 15.477 1.00 94.00 95 ASN A C 1
ATOM 785 O O . ASN A 1 95 ? -12.511 0.217 14.978 1.00 94.00 95 ASN A O 1
ATOM 789 N N . PRO A 1 96 ? -11.603 2.255 14.799 1.00 95.81 96 PRO A N 1
ATOM 790 C CA . PRO A 1 96 ? -12.262 2.538 13.529 1.00 95.81 96 PRO A CA 1
ATOM 791 C C . PRO A 1 96 ? -11.668 1.762 12.343 1.00 95.81 96 PRO A C 1
ATOM 793 O O . PRO A 1 96 ? -12.245 1.775 11.259 1.00 95.81 96 PRO A O 1
ATOM 796 N N . TYR A 1 97 ? -10.514 1.110 12.513 1.00 96.31 97 TYR A N 1
ATOM 797 C CA . TYR A 1 97 ? -9.724 0.549 11.411 1.00 96.31 97 TYR A CA 1
ATOM 798 C C . TYR A 1 97 ? -9.952 -0.950 11.188 1.00 96.31 97 TYR A C 1
ATOM 800 O O . TYR A 1 97 ? -9.704 -1.442 10.085 1.00 96.31 97 TYR A O 1
ATOM 808 N N . VAL A 1 98 ? -10.440 -1.666 12.204 1.00 95.69 98 VAL A N 1
ATOM 809 C CA . VAL A 1 98 ? -10.827 -3.078 12.144 1.00 95.69 98 VAL A CA 1
ATOM 810 C C . VAL A 1 98 ? -12.278 -3.204 12.587 1.00 95.69 98 VAL A C 1
ATOM 812 O O . VAL A 1 98 ? -12.601 -2.984 13.752 1.00 95.69 98 VAL A O 1
ATOM 815 N N . ARG A 1 99 ? -13.154 -3.576 11.655 1.00 93.56 99 ARG A N 1
ATOM 816 C CA . ARG A 1 99 ? -14.575 -3.835 11.907 1.00 93.56 99 ARG A CA 1
ATOM 817 C C . ARG A 1 99 ? -14.937 -5.172 11.291 1.00 93.56 99 ARG A C 1
ATOM 819 O O . ARG A 1 99 ? -14.407 -5.506 10.237 1.00 93.56 99 ARG A O 1
ATOM 826 N N . ASP A 1 100 ? -15.785 -5.935 11.973 1.00 93.38 100 ASP A N 1
ATOM 827 C CA . ASP A 1 100 ? -16.205 -7.270 11.530 1.00 93.38 100 ASP A CA 1
ATOM 828 C C . ASP A 1 100 ? -15.005 -8.161 11.150 1.00 93.38 100 ASP A C 1
ATOM 830 O O . ASP A 1 100 ? -14.952 -8.756 10.075 1.00 93.38 100 ASP A O 1
ATOM 834 N N . ASP A 1 101 ? -13.987 -8.163 12.024 1.00 92.88 101 ASP A N 1
ATOM 835 C CA . ASP A 1 101 ? -12.708 -8.877 11.853 1.00 92.88 101 ASP A CA 1
ATOM 836 C C . ASP A 1 101 ? -11.978 -8.571 10.526 1.00 92.88 101 ASP A C 1
ATOM 838 O O . ASP A 1 101 ? -11.187 -9.358 10.010 1.00 92.88 101 ASP A O 1
ATOM 842 N N . THR A 1 102 ? -12.247 -7.401 9.946 1.00 95.50 102 THR A N 1
ATOM 843 C CA . THR A 1 102 ? -11.774 -7.026 8.615 1.00 95.50 102 THR A CA 1
ATOM 844 C C . THR A 1 102 ? -11.095 -5.665 8.644 1.00 95.50 102 THR A C 1
ATOM 846 O O . THR A 1 102 ? -11.556 -4.724 9.291 1.00 95.50 102 THR A O 1
ATOM 849 N N . MET A 1 103 ? -9.994 -5.542 7.901 1.00 95.88 103 MET A N 1
ATOM 850 C CA . MET A 1 103 ? -9.272 -4.290 7.684 1.00 95.88 103 MET A CA 1
ATOM 851 C C . MET A 1 103 ? -9.051 -4.044 6.191 1.00 95.88 103 MET A C 1
ATOM 853 O O . MET A 1 103 ? -8.848 -4.988 5.425 1.00 95.88 103 MET A O 1
ATOM 857 N N . PHE A 1 104 ? -8.998 -2.775 5.783 1.00 96.69 104 PHE A N 1
ATOM 858 C CA . PHE A 1 104 ? -8.731 -2.401 4.394 1.00 96.69 104 PHE A CA 1
ATOM 859 C C . PHE A 1 104 ? -7.452 -1.574 4.295 1.00 96.69 104 PHE A C 1
ATOM 861 O O . PHE A 1 104 ? -7.305 -0.538 4.944 1.00 96.69 104 PHE A O 1
ATOM 868 N N . ILE A 1 105 ? -6.527 -2.032 3.452 1.00 95.81 105 ILE A N 1
ATOM 869 C CA . ILE A 1 105 ? -5.272 -1.344 3.147 1.00 95.81 105 ILE A CA 1
ATOM 870 C C . ILE A 1 105 ? -5.237 -1.050 1.654 1.00 95.81 105 ILE A C 1
ATOM 872 O O . ILE A 1 105 ? -5.471 -1.934 0.829 1.00 95.81 105 ILE A O 1
ATOM 876 N N . LYS A 1 106 ? -4.871 0.179 1.301 1.00 93.00 106 LYS A N 1
ATOM 877 C CA . LYS A 1 106 ? -4.612 0.591 -0.075 1.00 93.00 106 LYS A CA 1
ATOM 878 C C . LYS A 1 106 ? -3.179 1.061 -0.226 1.00 93.00 106 LYS A C 1
ATOM 880 O O . LYS A 1 106 ? -2.634 1.751 0.629 1.00 93.00 106 LYS A O 1
ATOM 885 N N . VAL A 1 107 ? -2.579 0.670 -1.342 1.00 93.81 107 VAL A N 1
ATOM 886 C CA . VAL A 1 107 ? -1.261 1.133 -1.767 1.00 93.81 107 VAL A CA 1
ATOM 887 C C . VAL A 1 107 ? -1.451 1.946 -3.033 1.00 93.81 107 VAL A C 1
ATOM 889 O O . VAL A 1 107 ? -2.059 1.467 -3.989 1.00 93.81 107 VAL A O 1
ATOM 892 N N . ILE A 1 108 ? -0.953 3.174 -3.024 1.00 90.00 108 ILE A N 1
ATOM 893 C CA . ILE A 1 108 ? -1.050 4.117 -4.132 1.00 90.00 108 ILE A CA 1
ATOM 894 C C . ILE A 1 108 ? 0.363 4.352 -4.644 1.00 90.00 108 ILE A C 1
ATOM 896 O O . ILE A 1 108 ? 1.279 4.582 -3.857 1.00 90.00 108 ILE A O 1
ATOM 900 N N . VAL A 1 109 ? 0.536 4.277 -5.959 1.00 91.81 109 VAL A N 1
ATOM 901 C CA . VAL A 1 109 ? 1.785 4.642 -6.626 1.00 91.81 109 VAL A CA 1
ATOM 902 C C . VAL A 1 109 ? 1.496 5.863 -7.480 1.00 91.81 109 VAL A C 1
ATOM 904 O O . VAL A 1 109 ? 0.633 5.806 -8.357 1.00 91.81 109 VAL A O 1
ATOM 907 N N . ASP A 1 110 ? 2.194 6.959 -7.204 1.00 87.50 110 ASP A N 1
ATOM 908 C CA . ASP A 1 110 ? 2.034 8.203 -7.944 1.00 87.50 110 ASP A CA 1
ATOM 909 C C . ASP A 1 110 ? 2.878 8.182 -9.225 1.00 87.50 110 ASP A C 1
ATOM 911 O O . ASP A 1 110 ? 4.108 8.285 -9.206 1.00 87.50 110 ASP A O 1
ATOM 915 N N . PHE A 1 111 ? 2.187 8.058 -10.356 1.00 83.31 111 PHE A N 1
ATOM 916 C CA . PHE A 1 111 ? 2.773 8.113 -11.690 1.00 83.31 111 PHE A CA 1
ATOM 917 C C . PHE A 1 111 ? 2.705 9.514 -12.316 1.00 83.31 111 PHE A C 1
ATOM 919 O O . PHE A 1 111 ? 2.943 9.631 -13.515 1.00 83.31 111 PHE A O 1
ATOM 926 N N . GLY A 1 112 ? 2.412 10.578 -11.561 1.00 73.06 112 GLY A N 1
ATOM 927 C CA . GLY A 1 112 ? 2.284 11.951 -12.070 1.00 73.06 112 GLY A CA 1
ATOM 928 C C . GLY A 1 112 ? 3.515 12.444 -12.841 1.00 73.06 112 GLY A C 1
ATOM 929 O O . GLY A 1 112 ? 3.395 13.178 -13.819 1.00 73.06 112 GLY A O 1
ATOM 930 N N . ASN A 1 113 ? 4.700 11.934 -12.495 1.00 65.19 113 ASN A N 1
ATOM 931 C CA . ASN A 1 113 ? 5.960 12.211 -13.197 1.00 65.19 113 ASN A CA 1
ATOM 932 C C . ASN A 1 113 ? 6.239 11.275 -14.397 1.00 65.19 113 ASN A C 1
ATOM 934 O O . ASN A 1 113 ? 7.328 11.300 -14.980 1.00 65.19 113 ASN A O 1
ATOM 938 N N . MET A 1 114 ? 5.299 10.402 -14.767 1.00 63.56 114 MET A N 1
ATOM 939 C CA . MET A 1 114 ? 5.420 9.505 -15.915 1.00 63.56 114 MET A CA 1
ATOM 940 C C . MET A 1 114 ? 5.081 10.250 -17.213 1.00 63.56 114 MET A C 1
ATOM 942 O O . MET A 1 114 ? 4.117 11.010 -17.283 1.00 63.56 114 MET A O 1
ATOM 946 N N . ARG A 1 115 ? 5.869 10.032 -18.278 1.00 59.00 115 ARG A N 1
ATOM 947 C CA . ARG A 1 115 ? 5.595 10.658 -19.583 1.00 59.00 115 ARG A CA 1
ATOM 948 C C . ARG A 1 115 ? 4.190 10.271 -20.049 1.00 59.00 115 ARG A C 1
ATOM 950 O O . ARG A 1 115 ? 3.855 9.089 -20.056 1.00 59.00 115 ARG A O 1
ATOM 957 N N . LYS A 1 116 ? 3.404 11.252 -20.509 1.00 55.22 116 LYS A N 1
ATOM 958 C CA . LYS A 1 116 ? 2.013 11.040 -20.952 1.00 55.22 116 LYS A CA 1
ATOM 959 C C . LYS A 1 116 ? 1.870 9.968 -22.042 1.00 55.22 116 LYS A C 1
ATOM 961 O O . LYS A 1 116 ? 0.877 9.255 -22.064 1.00 55.22 116 LYS A O 1
ATOM 966 N N . SER A 1 117 ? 2.893 9.778 -22.878 1.00 57.00 117 SER A N 1
ATOM 967 C CA . SER A 1 117 ? 2.950 8.708 -23.887 1.00 57.00 117 SER A CA 1
ATOM 968 C C . SER A 1 117 ? 2.942 7.287 -23.302 1.00 57.00 117 SER A C 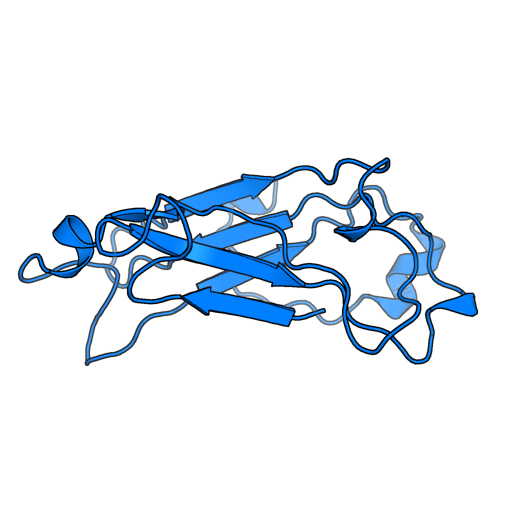1
ATOM 970 O O . SER A 1 117 ? 2.616 6.341 -24.008 1.00 57.00 117 SER A O 1
ATOM 972 N N . SER A 1 118 ? 3.289 7.119 -22.023 1.00 52.78 118 SER A N 1
ATOM 973 C CA . SER A 1 118 ? 3.264 5.838 -21.307 1.00 52.78 118 SER A CA 1
ATOM 974 C C . SER A 1 118 ? 1.962 5.613 -20.521 1.00 52.78 118 SER A C 1
ATOM 976 O O . SER A 1 118 ? 1.721 4.494 -20.077 1.00 52.78 118 SER A O 1
ATOM 978 N N . LEU A 1 119 ? 1.104 6.636 -20.370 1.00 52.78 119 LEU A N 1
ATOM 979 C CA . LEU A 1 119 ? -0.164 6.548 -19.622 1.00 52.78 119 LEU A CA 1
ATOM 980 C C . LEU A 1 119 ? -1.218 5.672 -20.314 1.00 52.78 119 LEU A C 1
ATOM 982 O O . LEU A 1 119 ? -2.059 5.097 -19.632 1.00 52.78 119 LEU A O 1
ATOM 986 N N . ILE A 1 120 ? -1.143 5.515 -21.642 1.00 48.44 120 ILE A N 1
ATOM 987 C CA . ILE A 1 120 ? -2.067 4.673 -22.428 1.00 48.44 120 ILE A CA 1
ATOM 988 C C . ILE A 1 120 ? -2.042 3.209 -21.939 1.00 48.44 120 ILE A C 1
ATOM 990 O O . ILE A 1 120 ? -3.046 2.513 -22.025 1.00 48.44 120 ILE A O 1
ATOM 994 N N . TYR A 1 121 ? -0.931 2.769 -21.336 1.00 49.03 121 TYR A N 1
ATOM 995 C CA . TYR A 1 121 ? -0.766 1.424 -20.772 1.00 49.03 121 TYR A CA 1
ATOM 996 C C . TYR A 1 121 ? -1.066 1.331 -19.261 1.00 49.03 121 TYR A C 1
ATOM 998 O O . TYR A 1 121 ? -0.957 0.251 -18.689 1.00 49.03 121 TYR A O 1
ATOM 1006 N N . ALA A 1 122 ? -1.413 2.445 -18.602 1.00 50.66 122 ALA A N 1
ATOM 1007 C CA . ALA A 1 122 ? -1.610 2.538 -17.148 1.00 50.66 122 ALA A CA 1
ATOM 1008 C C . ALA A 1 122 ? -3.078 2.756 -16.727 1.00 50.66 122 ALA A C 1
ATOM 1010 O O . ALA A 1 122 ? -3.379 2.830 -15.534 1.00 50.66 122 ALA A O 1
ATOM 1011 N N . LEU A 1 123 ? -4.001 2.872 -17.685 1.00 42.12 123 LEU A N 1
ATOM 1012 C CA . LEU A 1 123 ? -5.395 3.215 -17.417 1.00 42.12 123 LEU A CA 1
ATOM 1013 C C . LEU A 1 123 ? -6.242 1.983 -17.081 1.00 42.12 123 LEU A C 1
ATOM 1015 O O . LEU A 1 123 ? -6.913 1.409 -17.930 1.00 42.12 123 LEU A O 1
ATOM 1019 N N . SER A 1 124 ? -6.251 1.648 -15.793 1.00 46.62 124 SER A N 1
ATOM 1020 C CA . SER A 1 124 ? -7.412 1.074 -15.102 1.00 46.62 124 SER A CA 1
ATOM 1021 C C . SER A 1 124 ? 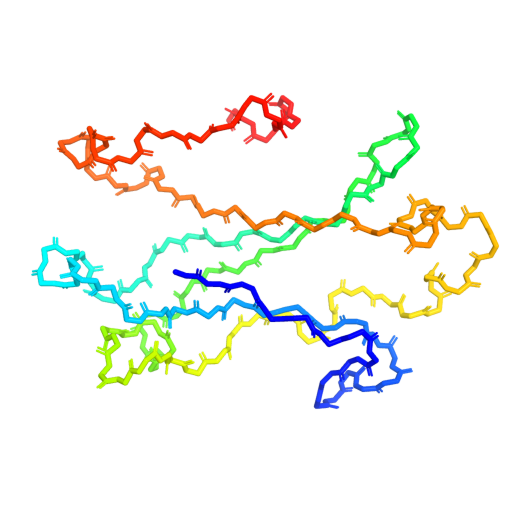-7.240 1.267 -13.588 1.00 46.62 124 SER A C 1
ATOM 1023 O O . SER A 1 124 ? -6.930 0.321 -12.866 1.00 46.62 124 SER A O 1
ATOM 1025 N N . LEU A 1 125 ? -7.359 2.501 -13.084 1.00 42.62 125 LEU A N 1
ATOM 1026 C CA . LEU A 1 125 ? -7.202 2.785 -11.650 1.00 42.62 125 LEU A CA 1
ATOM 1027 C C . LEU A 1 125 ? -8.414 3.535 -11.078 1.00 42.62 125 LEU A C 1
ATOM 1029 O O . LEU A 1 125 ? -8.449 4.753 -11.003 1.00 42.62 125 LEU A O 1
ATOM 1033 N N . ASN A 1 126 ? -9.390 2.711 -10.690 1.00 46.88 126 ASN A N 1
ATOM 1034 C CA . ASN A 1 126 ? -10.330 2.786 -9.565 1.00 46.88 126 ASN A CA 1
ATOM 1035 C C . ASN A 1 126 ? -10.936 4.143 -9.096 1.00 46.88 126 ASN A C 1
ATOM 1037 O O . ASN A 1 126 ? -10.214 4.979 -8.554 1.00 46.88 126 ASN A O 1
ATOM 1041 N N . PRO A 1 127 ? -12.285 4.268 -9.068 1.00 44.44 127 PRO A N 1
ATOM 1042 C CA . PRO A 1 127 ? -13.056 5.442 -8.609 1.00 44.44 127 PRO A CA 1
ATOM 1043 C C . PRO A 1 127 ? -13.132 5.650 -7.072 1.00 44.44 127 PRO A C 1
ATOM 1045 O O . PRO A 1 127 ? -14.045 6.300 -6.581 1.00 44.44 127 PRO A O 1
ATOM 1048 N N . GLY A 1 128 ? -12.205 5.095 -6.283 1.00 48.94 128 GLY A N 1
ATOM 1049 C CA . GLY A 1 128 ? -12.305 5.032 -4.809 1.00 48.94 128 GLY A CA 1
ATOM 1050 C C . GLY A 1 128 ? -11.275 5.866 -4.033 1.00 48.94 128 GLY A C 1
ATOM 1051 O O . GLY A 1 128 ? -10.726 5.381 -3.041 1.00 48.94 128 GLY A O 1
ATOM 1052 N N . LEU A 1 129 ? -10.884 7.044 -4.520 1.00 52.94 129 LEU A N 1
ATOM 1053 C CA . LEU A 1 129 ? -9.973 7.963 -3.816 1.00 52.94 129 LEU A CA 1
ATOM 1054 C C . LEU A 1 129 ? -10.782 9.084 -3.136 1.00 52.94 129 LEU A C 1
ATOM 1056 O O . LEU A 1 129 ? -11.687 9.611 -3.775 1.00 52.94 129 LEU A O 1
ATOM 1060 N N . PRO A 1 130 ? -10.456 9.473 -1.888 1.00 53.59 130 PRO A N 1
ATOM 1061 C CA . PRO A 1 130 ? -10.968 10.708 -1.298 1.00 53.59 130 PRO A CA 1
ATOM 1062 C C . PRO A 1 130 ? -10.567 11.924 -2.145 1.00 53.59 130 PRO A C 1
ATOM 1064 O O . PRO A 1 130 ? -9.410 12.022 -2.559 1.00 53.59 130 PRO A O 1
ATOM 1067 N N . GLU A 1 131 ? -11.497 12.855 -2.374 1.00 50.72 131 GLU A N 1
ATOM 1068 C CA . GLU A 1 131 ? -11.311 13.983 -3.308 1.00 50.72 131 GLU A CA 1
ATOM 1069 C C . GLU A 1 131 ? -10.097 14.864 -2.973 1.00 50.72 131 GLU A C 1
ATOM 1071 O O . GLU A 1 131 ? -9.401 15.328 -3.870 1.00 50.72 131 GLU A O 1
ATOM 1076 N N . HIS A 1 132 ? -9.772 15.030 -1.688 1.00 56.34 132 HIS A N 1
ATOM 1077 C CA . HIS A 1 132 ? -8.642 15.855 -1.244 1.00 56.34 132 HIS A CA 1
ATOM 1078 C C . HIS A 1 132 ? -7.257 15.288 -1.609 1.00 56.34 132 HIS A C 1
ATOM 1080 O O . HIS A 1 132 ? -6.262 15.987 -1.458 1.00 56.34 132 HIS A O 1
ATOM 1086 N N . ILE A 1 133 ? -7.177 14.029 -2.057 1.00 49.66 133 ILE A N 1
ATOM 1087 C CA . ILE A 1 133 ? -5.932 13.380 -2.512 1.00 49.66 133 ILE A CA 1
ATOM 1088 C C . ILE A 1 133 ? -5.816 13.433 -4.047 1.00 49.66 133 ILE A C 1
ATOM 1090 O O . ILE A 1 133 ? -4.769 13.122 -4.605 1.00 49.66 133 ILE A O 1
ATOM 1094 N N . GLN A 1 134 ? -6.891 13.800 -4.750 1.00 46.41 134 GLN A N 1
ATOM 1095 C CA . GLN A 1 134 ? -6.931 13.831 -6.214 1.00 46.41 134 GLN A CA 1
ATOM 1096 C C . GLN A 1 134 ? -6.532 15.187 -6.826 1.00 46.41 134 GLN A C 1
ATOM 1098 O O . GLN A 1 134 ? -6.513 15.285 -8.053 1.00 46.41 134 GLN A O 1
ATOM 1103 N N . GLN A 1 135 ? -6.240 16.207 -6.010 1.00 36.78 135 GLN A N 1
ATOM 1104 C CA . GLN A 1 135 ? -5.855 17.554 -6.456 1.00 36.78 135 GLN A CA 1
ATOM 1105 C C . GLN A 1 135 ? -4.343 17.772 -6.449 1.00 36.78 135 GLN A C 1
ATOM 1107 O O . GLN A 1 135 ? -3.686 17.330 -5.481 1.00 36.78 135 GLN A O 1
#

Foldseek 3Di:
DDKDWDLQFDDPCGNWAIWIWDKDFADPVLVPDDPQDFWKKKKWWFQQDPVGPIQIDIDTDPRVDQRRGRDPDGIRDIDGGRHRGTVVLVPDDPRRQADPNDGDMDMDTHCVVPDPVCCVVVPDDDPDDDPVVVD

pLDDT: mean 86.65, std 16.72, range [36.78, 98.19]

Radius of gyration: 16.4 Å; chains: 1; bounding box: 39×30×46 Å

Sequence (135 aa):
MRARLYLNGNGSARRTHMSLFFVLMRGPYDTILKFPFNYTVAFCLYDQTPQQRHIIDFFQPDTRSSSFQRPRSEMNIAIGIPKFFPLMMMQQEGNPYVRDDTMFIKVIVDFGNMRKSSLIYALSLNPGLPEHIQQ

Secondary structure (DSSP, 8-state):
-EEEEETT--GGGTTTEEEEEEE-B--TTTTTS-SS----EEEEEPP-STT---EEEEE---TTSGGGSPPSSSBPPPEEEEEEEEHHHHTSTT-SS-BTTB--EEEEE--TTS-GGGGGGT----S---GGG--